Protein AF-A0A832GSF8-F1 (afdb_monomer_lite)

pLDDT: mean 83.6, std 15.14, range [38.72, 96.0]

Secondary structure (DSSP, 8-state):
--------TTS----SHHHHHHHHHHHHTT-EEEEEEETTTEEEEEEE-PPP--

Radius of gyration: 15.03 Å; chains: 1; bounding box: 35×23×40 Å

Structure (mmCIF, N/CA/C/O backbone):
data_AF-A0A832GSF8-F1
#
_entry.id   AF-A0A832GSF8-F1
#
loop_
_atom_site.group_PDB
_atom_site.id
_atom_site.type_symbol
_atom_site.label_atom_id
_atom_site.label_alt_id
_atom_site.label_comp_id
_atom_site.label_asym_id
_atom_site.label_entity_id
_atom_site.label_seq_id
_atom_site.pdbx_PDB_ins_code
_atom_site.Cartn_x
_atom_site.Cartn_y
_atom_site.Cartn_z
_atom_site.occupancy
_atom_site.B_iso_or_equiv
_atom_site.auth_seq_id
_atom_site.auth_comp_id
_atom_site.auth_asym_id
_atom_site.auth_atom_id
_atom_site.pdbx_PDB_model_num
ATOM 1 N N . GLU A 1 1 ? 18.555 14.194 -17.121 1.00 38.72 1 GLU A N 1
ATOM 2 C CA . GLU A 1 1 ? 18.174 12.811 -17.483 1.00 38.72 1 GLU A CA 1
ATOM 3 C C . GLU A 1 1 ? 16.696 12.618 -17.147 1.00 38.72 1 GLU A C 1
ATOM 5 O O . GLU A 1 1 ? 16.324 12.980 -16.035 1.00 38.72 1 GLU A O 1
ATOM 10 N N . PRO A 1 2 ? 15.819 12.187 -18.071 1.00 46.22 2 PRO A N 1
ATOM 11 C CA . PRO A 1 2 ? 14.408 11.992 -17.745 1.00 46.22 2 PRO A CA 1
ATOM 12 C C . PRO A 1 2 ? 14.243 10.723 -16.894 1.00 46.22 2 PRO A C 1
ATOM 14 O O . PRO A 1 2 ? 14.574 9.623 -17.330 1.00 46.22 2 PRO A O 1
ATOM 17 N N . GLY A 1 3 ? 13.781 10.904 -15.654 1.00 52.59 3 GLY A N 1
ATOM 18 C CA . GLY A 1 3 ? 13.553 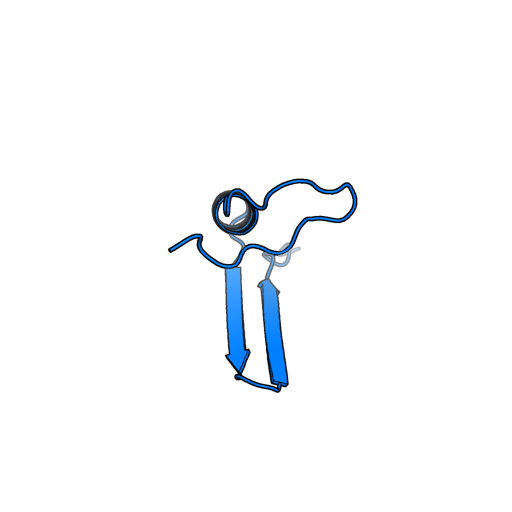9.833 -14.687 1.00 52.59 3 GLY A CA 1
ATOM 19 C C . GLY A 1 3 ? 12.534 8.818 -15.202 1.00 52.59 3 GLY A C 1
ATOM 20 O O . GLY A 1 3 ? 11.452 9.183 -15.657 1.00 52.59 3 GLY A O 1
ATOM 21 N N . ILE A 1 4 ? 12.910 7.544 -15.142 1.00 52.53 4 ILE A N 1
ATOM 22 C CA . ILE A 1 4 ? 12.155 6.399 -15.650 1.00 52.53 4 ILE A CA 1
ATOM 23 C C . ILE A 1 4 ? 10.815 6.288 -14.905 1.00 52.53 4 ILE A C 1
ATOM 25 O O . ILE A 1 4 ? 10.737 5.698 -13.833 1.00 52.53 4 ILE A O 1
ATOM 29 N N . SER A 1 5 ? 9.754 6.864 -15.464 1.00 60.62 5 SER A N 1
ATOM 30 C CA . SER A 1 5 ? 8.372 6.576 -15.071 1.00 60.62 5 SER A CA 1
ATOM 31 C C . SER A 1 5 ? 7.706 5.891 -16.254 1.00 60.62 5 SER A C 1
ATOM 33 O O . SER A 1 5 ? 7.600 6.482 -17.326 1.00 60.62 5 SER A O 1
ATOM 35 N N . SER A 1 6 ? 7.323 4.622 -16.092 1.00 66.44 6 SER A N 1
ATOM 36 C CA . SER A 1 6 ? 6.531 3.930 -17.116 1.00 66.44 6 SER A CA 1
ATOM 37 C C . SER A 1 6 ? 5.132 4.540 -17.171 1.00 66.44 6 SER A C 1
ATOM 39 O O . SER A 1 6 ? 4.575 4.906 -16.135 1.00 66.44 6 SER A O 1
ATOM 41 N N . LEU A 1 7 ? 4.597 4.675 -18.384 1.00 71.50 7 LEU A N 1
ATOM 42 C CA . LEU A 1 7 ? 3.252 5.192 -18.615 1.00 71.50 7 LEU A CA 1
ATOM 43 C C . LEU A 1 7 ? 2.212 4.263 -17.966 1.00 71.50 7 LEU A C 1
ATOM 45 O O . LEU A 1 7 ? 2.369 3.040 -17.989 1.00 71.50 7 LEU A O 1
ATOM 49 N N . GLY A 1 8 ? 1.173 4.849 -17.374 1.00 67.38 8 GLY A N 1
ATOM 50 C CA . GLY A 1 8 ? 0.026 4.138 -16.817 1.00 67.38 8 GLY A CA 1
ATOM 51 C C . GLY A 1 8 ? -0.847 3.489 -17.894 1.00 67.38 8 GLY A C 1
ATOM 52 O O . GLY A 1 8 ? -0.556 3.579 -19.087 1.00 67.38 8 GLY A O 1
ATOM 53 N N . THR A 1 9 ? -1.936 2.842 -17.471 1.00 74.31 9 THR A N 1
ATOM 54 C CA . THR A 1 9 ? -2.840 2.062 -18.338 1.00 74.31 9 THR A CA 1
ATOM 55 C C . THR A 1 9 ? -3.370 2.850 -19.543 1.00 74.31 9 THR A C 1
ATOM 57 O O . THR A 1 9 ? -3.527 2.260 -20.608 1.00 74.31 9 THR A O 1
ATOM 60 N N . ASP A 1 10 ? -3.586 4.163 -19.404 1.00 79.69 10 ASP A N 1
ATOM 61 C CA . ASP A 1 10 ? -4.045 5.055 -20.484 1.00 79.69 10 ASP A CA 1
ATOM 62 C C . ASP A 1 10 ? -2.949 6.022 -20.986 1.00 79.69 10 ASP A C 1
ATOM 64 O O . ASP A 1 10 ? -3.219 7.087 -21.530 1.00 79.69 10 ASP A O 1
ATOM 68 N N . GLY A 1 11 ? -1.669 5.700 -20.784 1.00 71.06 11 GLY A N 1
ATOM 69 C CA . GLY A 1 11 ? -0.584 6.617 -21.154 1.00 71.06 11 GLY A CA 1
ATOM 70 C C . GLY A 1 11 ? -0.343 7.736 -20.130 1.00 71.06 11 GLY A C 1
ATOM 71 O O . GLY A 1 11 ? 0.422 8.664 -20.384 1.00 71.06 11 GLY A O 1
ATOM 72 N N . GLU A 1 12 ? -0.987 7.665 -18.967 1.00 78.50 12 GLU A N 1
ATOM 73 C CA . GLU A 1 12 ? -0.888 8.677 -17.918 1.00 78.50 12 GLU A CA 1
ATOM 74 C C . GLU A 1 12 ? 0.486 8.631 -17.234 1.00 78.50 12 GLU A C 1
ATOM 76 O O . GLU A 1 12 ? 0.968 7.574 -16.822 1.00 78.50 12 GLU A O 1
ATOM 81 N N . GLY A 1 13 ? 1.134 9.785 -17.076 1.00 71.50 13 GLY A N 1
ATOM 82 C CA . GLY A 1 13 ? 2.382 9.879 -16.323 1.00 71.50 13 GLY A CA 1
ATOM 83 C C . GLY A 1 13 ? 2.154 9.644 -14.828 1.00 71.50 13 GLY A C 1
ATOM 84 O O . GLY A 1 13 ? 1.317 10.299 -14.207 1.00 71.50 13 GLY A O 1
ATOM 85 N N . GLY A 1 14 ? 2.929 8.742 -14.223 1.00 74.81 14 GLY A N 1
ATOM 86 C CA . GLY A 1 14 ? 2.906 8.539 -12.777 1.00 74.81 14 GLY A CA 1
ATOM 87 C C . GLY A 1 14 ? 3.414 9.776 -12.031 1.00 74.81 14 GLY A C 1
ATOM 88 O O . GLY A 1 14 ? 4.599 10.085 -12.070 1.00 74.81 14 GLY A O 1
ATOM 89 N N . THR A 1 15 ? 2.538 10.471 -11.305 1.00 83.56 15 THR A N 1
ATOM 90 C CA . THR A 1 15 ? 2.900 11.655 -10.496 1.00 83.56 15 THR A CA 1
ATOM 91 C C . THR A 1 15 ? 3.543 11.303 -9.150 1.00 83.56 15 THR A C 1
ATOM 93 O O . THR A 1 15 ? 3.946 12.190 -8.402 1.00 83.56 15 THR A O 1
ATOM 96 N N . GLY A 1 16 ? 3.600 10.013 -8.799 1.00 82.38 16 GLY A N 1
ATOM 97 C CA . GLY A 1 16 ? 4.107 9.534 -7.509 1.00 82.38 16 GLY A CA 1
ATOM 98 C C . GLY A 1 16 ? 3.169 9.782 -6.318 1.00 82.38 16 GLY A C 1
ATOM 99 O O . GLY A 1 16 ? 3.521 9.463 -5.186 1.00 82.38 16 GLY A O 1
ATOM 100 N N . LEU A 1 17 ? 1.962 10.311 -6.541 1.00 88.19 17 LEU A N 1
ATOM 101 C CA . LEU A 1 17 ? 1.034 10.687 -5.466 1.00 88.19 17 LEU A CA 1
ATOM 102 C C . LEU A 1 17 ? 0.277 9.501 -4.845 1.00 88.19 17 LEU A C 1
ATOM 104 O O . LEU A 1 17 ? -0.183 9.599 -3.708 1.00 88.19 17 LEU A O 1
ATOM 108 N N . GLY A 1 18 ? 0.152 8.379 -5.562 1.00 88.81 18 GLY A N 1
ATOM 109 C CA . GLY A 1 18 ? -0.715 7.261 -5.163 1.00 88.81 18 GLY A CA 1
ATOM 110 C C . GLY A 1 18 ? -0.361 6.645 -3.804 1.00 88.81 18 GLY A C 1
ATOM 111 O O . GLY A 1 18 ? -1.238 6.443 -2.961 1.00 88.81 18 GLY A O 1
ATOM 112 N N . LEU A 1 19 ? 0.928 6.397 -3.550 1.00 91.25 19 LEU A N 1
ATOM 113 C CA . LEU A 1 19 ? 1.377 5.817 -2.280 1.00 91.25 19 LEU A CA 1
ATOM 114 C C . LEU A 1 19 ? 1.208 6.804 -1.115 1.00 91.25 19 LEU A C 1
ATOM 116 O O . LEU A 1 19 ? 0.733 6.421 -0.048 1.00 91.25 19 LEU A O 1
ATOM 120 N N . SER A 1 20 ? 1.527 8.081 -1.336 1.00 90.56 20 SER A N 1
ATOM 121 C CA . SER A 1 20 ? 1.352 9.145 -0.341 1.00 90.56 20 SER A CA 1
ATOM 122 C C . SER A 1 20 ? -0.111 9.293 0.079 1.00 90.56 20 SER A C 1
ATOM 124 O O . SER A 1 20 ? -0.408 9.380 1.270 1.00 90.56 20 SER A O 1
ATOM 126 N N . LEU A 1 21 ? -1.035 9.244 -0.887 1.00 92.94 21 LEU A N 1
ATOM 127 C CA . LEU A 1 21 ? -2.473 9.291 -0.624 1.00 92.94 21 LEU A CA 1
ATOM 128 C C . LEU A 1 21 ? -2.941 8.065 0.173 1.00 92.94 21 LEU A C 1
ATOM 130 O O . LEU A 1 21 ? -3.730 8.189 1.108 1.00 92.94 21 LEU A O 1
ATOM 134 N N . SER A 1 22 ? -2.408 6.889 -0.163 1.00 93.88 22 SER A N 1
ATOM 135 C CA . SER A 1 22 ? -2.715 5.631 0.526 1.00 93.88 22 SER A CA 1
ATOM 136 C C . SER A 1 22 ? -2.269 5.658 1.993 1.00 93.88 22 SER A C 1
ATOM 138 O O . SER A 1 22 ? -3.008 5.221 2.874 1.00 93.88 22 SER A O 1
ATOM 140 N N . ILE A 1 23 ? -1.088 6.218 2.276 1.00 93.38 23 ILE A N 1
ATOM 141 C CA . ILE A 1 23 ? -0.575 6.397 3.643 1.00 93.38 23 ILE A CA 1
ATOM 142 C C . ILE A 1 23 ? -1.472 7.352 4.442 1.00 93.38 23 ILE A C 1
ATOM 144 O O . ILE A 1 23 ? -1.819 7.052 5.585 1.00 93.38 23 ILE A O 1
ATOM 148 N N . GLU A 1 24 ? -1.871 8.483 3.857 1.00 95.25 24 GLU A N 1
ATOM 149 C CA . GLU A 1 24 ? -2.775 9.440 4.510 1.00 95.25 24 GLU A CA 1
ATOM 150 C C . GLU A 1 24 ? -4.151 8.831 4.807 1.00 95.25 24 GLU A C 1
ATOM 152 O O . GLU A 1 24 ? -4.700 9.039 5.892 1.00 95.25 24 GLU A O 1
ATOM 157 N N . LEU A 1 25 ? -4.692 8.033 3.882 1.00 94.94 25 LEU A N 1
ATOM 158 C CA . LEU A 1 25 ? -5.941 7.304 4.094 1.00 94.94 25 LEU A CA 1
ATOM 159 C C . LEU A 1 25 ? -5.816 6.313 5.258 1.00 94.94 25 LEU A C 1
ATOM 161 O O . LEU A 1 25 ? -6.666 6.306 6.147 1.00 94.94 25 LEU A O 1
ATOM 165 N N . LEU A 1 26 ? -4.741 5.519 5.288 1.00 94.38 26 LEU A N 1
ATOM 166 C CA . LEU A 1 26 ? -4.512 4.529 6.343 1.00 94.38 26 LEU A CA 1
ATOM 167 C C . LEU A 1 26 ? -4.368 5.174 7.721 1.00 94.38 26 LEU A C 1
ATOM 169 O O . LEU A 1 26 ? -4.970 4.685 8.674 1.00 94.38 26 LEU A O 1
ATOM 173 N N . LYS A 1 27 ? -3.681 6.315 7.832 1.00 93.06 27 LYS A N 1
ATOM 174 C CA . LYS A 1 27 ? -3.605 7.069 9.096 1.00 93.06 27 LYS A CA 1
ATOM 175 C C . LYS A 1 27 ? -4.985 7.472 9.619 1.00 93.06 27 LYS A C 1
ATOM 177 O O . LYS A 1 27 ? -5.235 7.354 10.815 1.00 93.06 27 LYS A O 1
ATOM 182 N N . LYS A 1 28 ? -5.891 7.929 8.743 1.00 94.62 28 LYS A N 1
ATOM 183 C CA . LYS A 1 28 ? -7.249 8.356 9.136 1.00 94.62 28 LYS A CA 1
ATOM 184 C C . LYS A 1 28 ? -8.083 7.206 9.696 1.00 94.62 28 LYS A C 1
ATOM 186 O O . LYS A 1 28 ? -8.868 7.424 10.612 1.00 94.62 28 LYS A O 1
ATOM 191 N N . VAL A 1 29 ? -7.897 5.998 9.170 1.00 93.88 29 VAL A N 1
ATOM 192 C CA . VAL A 1 29 ? -8.628 4.799 9.607 1.00 93.88 29 VAL A CA 1
ATOM 193 C C . VAL A 1 29 ? -7.869 3.979 10.653 1.00 93.88 29 VAL A C 1
ATOM 195 O O . VAL A 1 29 ? -8.246 2.843 10.903 1.00 93.88 29 VAL A O 1
ATOM 198 N N . ASN A 1 30 ? -6.800 4.517 11.260 1.00 92.75 30 ASN A N 1
ATOM 199 C CA . ASN A 1 30 ? -5.919 3.777 12.182 1.00 92.75 30 ASN A CA 1
ATOM 200 C C . ASN A 1 30 ? -5.398 2.444 11.593 1.00 92.75 30 ASN A C 1
ATOM 202 O O . ASN A 1 30 ? -5.175 1.467 12.305 1.00 92.75 30 ASN A O 1
ATOM 206 N N . GLY A 1 31 ? -5.208 2.403 10.274 1.00 92.44 31 GLY A N 1
ATOM 207 C CA . GLY A 1 31 ? -4.588 1.294 9.561 1.00 92.44 31 GLY A CA 1
ATOM 208 C C . GLY A 1 31 ? -3.063 1.412 9.499 1.00 92.44 31 GLY A C 1
ATOM 209 O O . GLY A 1 31 ? -2.474 2.446 9.821 1.00 92.44 31 GLY A O 1
ATOM 210 N N 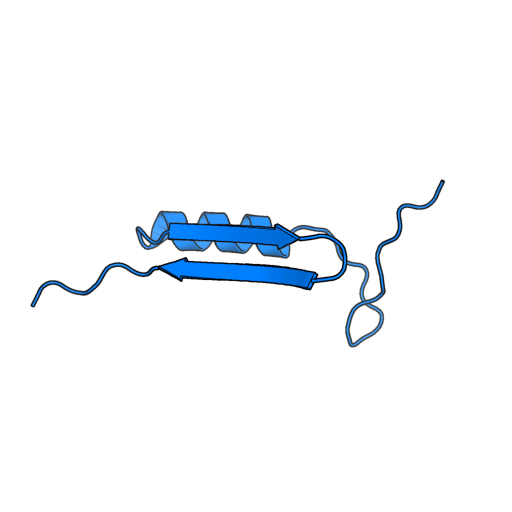. LYS A 1 32 ? -2.410 0.346 9.036 1.00 93.19 32 LYS A N 1
ATOM 211 C CA . LYS A 1 32 ? -0.952 0.251 8.863 1.00 93.19 32 LYS A CA 1
ATOM 212 C C . LYS A 1 32 ? -0.614 -0.241 7.452 1.00 93.19 32 LYS A C 1
ATOM 214 O O . LYS A 1 32 ? -1.307 -1.095 6.908 1.00 93.19 32 LYS A O 1
ATOM 219 N N . LEU A 1 33 ? 0.476 0.270 6.881 1.00 93.88 33 LEU A N 1
ATOM 220 C CA . LEU A 1 33 ? 1.069 -0.203 5.626 1.00 93.88 33 LEU A CA 1
ATOM 221 C C . LEU A 1 33 ? 2.479 -0.733 5.896 1.00 93.88 33 LEU A C 1
ATOM 223 O O . LEU A 1 33 ? 3.267 -0.052 6.549 1.00 93.88 33 LEU A O 1
ATOM 227 N N . GLU A 1 34 ? 2.819 -1.897 5.354 1.00 94.94 34 GLU A N 1
ATOM 228 C CA . GLU A 1 34 ? 4.198 -2.383 5.269 1.00 94.94 34 GLU A CA 1
ATOM 229 C C . GLU A 1 34 ? 4.570 -2.646 3.817 1.00 94.94 34 GLU A C 1
ATOM 231 O O . GLU A 1 34 ? 3.834 -3.307 3.086 1.00 94.94 34 GLU A O 1
ATOM 236 N N . LEU A 1 35 ? 5.722 -2.126 3.400 1.00 94.12 35 LEU A N 1
ATOM 237 C CA . LEU A 1 35 ? 6.255 -2.326 2.062 1.00 94.12 35 LEU A CA 1
ATOM 238 C C . LEU A 1 35 ? 7.566 -3.101 2.161 1.00 94.12 35 LEU A C 1
ATOM 240 O O . LEU A 1 35 ? 8.479 -2.709 2.882 1.00 94.12 35 LEU A O 1
ATOM 244 N N . THR A 1 36 ? 7.660 -4.180 1.403 1.00 95.12 36 THR A N 1
ATOM 245 C CA . THR A 1 36 ? 8.865 -5.001 1.268 1.00 95.12 36 THR A CA 1
ATOM 246 C C 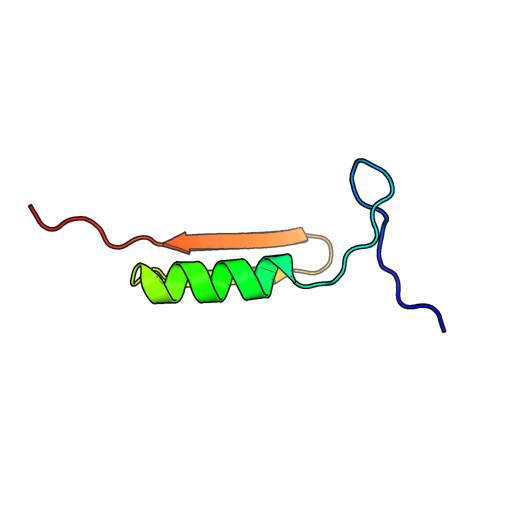. THR A 1 36 ? 9.141 -5.163 -0.211 1.00 95.12 36 THR A C 1
ATOM 248 O O . THR A 1 36 ? 8.266 -5.610 -0.944 1.00 95.12 36 THR A O 1
ATOM 251 N N . SER A 1 37 ? 10.325 -4.771 -0.666 1.00 91.56 37 SER A N 1
ATOM 252 C CA . SER A 1 37 ? 10.727 -4.889 -2.066 1.00 91.56 37 SER A CA 1
ATOM 253 C C . SER A 1 37 ? 12.068 -5.591 -2.138 1.00 91.56 37 SER A C 1
ATOM 255 O O . SER A 1 37 ? 12.964 -5.289 -1.350 1.00 91.56 37 SER A O 1
ATOM 257 N N . GLU A 1 38 ? 12.192 -6.525 -3.070 1.00 96.00 38 GLU A N 1
ATOM 258 C CA . GLU A 1 38 ? 13.437 -7.211 -3.376 1.00 96.00 38 GLU A CA 1
ATOM 259 C C . GLU A 1 38 ? 13.696 -7.098 -4.880 1.00 96.00 38 GLU A C 1
ATOM 261 O O . GLU A 1 38 ? 12.848 -7.436 -5.711 1.00 96.00 38 GLU A O 1
ATOM 266 N N . TYR A 1 39 ? 14.874 -6.587 -5.244 1.00 92.38 39 TYR A N 1
ATOM 267 C CA . TYR A 1 39 ? 15.245 -6.410 -6.645 1.00 92.38 39 TYR A CA 1
ATOM 268 C C . TYR A 1 39 ? 15.212 -7.757 -7.379 1.00 92.38 39 TYR A C 1
ATOM 270 O O . TYR A 1 39 ? 15.824 -8.726 -6.941 1.00 92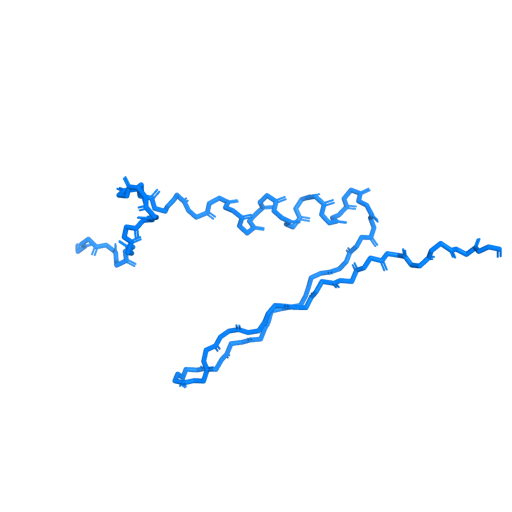.38 39 TYR A O 1
ATOM 278 N N . GLY A 1 40 ? 14.486 -7.822 -8.496 1.00 94.94 40 GLY A N 1
ATOM 279 C CA . GLY A 1 40 ? 14.278 -9.061 -9.253 1.00 94.94 40 GLY A CA 1
ATOM 280 C C . GLY A 1 40 ? 13.181 -9.989 -8.710 1.00 94.94 40 GLY A C 1
ATOM 281 O O . GLY 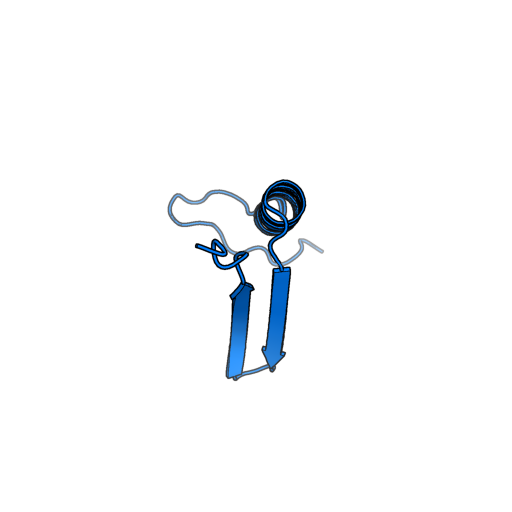A 1 40 ? 12.701 -10.824 -9.468 1.00 94.94 40 GLY A O 1
ATOM 282 N N . ASN A 1 41 ? 12.726 -9.812 -7.464 1.00 93.44 41 ASN A N 1
ATOM 283 C CA . ASN A 1 41 ? 11.592 -10.544 -6.872 1.00 93.44 41 ASN A CA 1
ATOM 284 C C . ASN A 1 41 ? 10.295 -9.712 -6.842 1.00 93.44 41 ASN A C 1
ATOM 286 O O . ASN A 1 41 ? 9.196 -10.250 -6.722 1.00 93.44 41 ASN A O 1
ATOM 290 N N . GLY A 1 42 ? 10.416 -8.392 -6.991 1.00 93.94 42 GLY A N 1
ATOM 291 C CA . GLY A 1 42 ? 9.294 -7.461 -7.026 1.00 93.94 42 GLY A CA 1
ATOM 292 C C . GLY A 1 42 ? 9.010 -6.821 -5.670 1.00 93.94 42 GLY A C 1
ATOM 293 O O . GLY A 1 42 ? 9.865 -6.757 -4.788 1.00 93.94 42 GLY A O 1
ATOM 294 N N . THR A 1 43 ? 7.79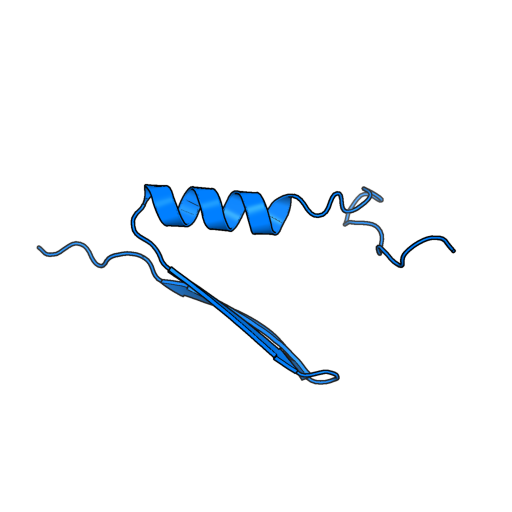5 -6.299 -5.514 1.00 93.50 43 THR A N 1
ATOM 295 C CA . THR A 1 43 ? 7.385 -5.529 -4.333 1.00 93.50 43 THR A CA 1
ATOM 296 C C . THR A 1 43 ? 6.101 -6.099 -3.754 1.00 93.50 43 THR A C 1
ATOM 298 O O . THR A 1 43 ? 5.107 -6.256 -4.454 1.00 93.50 43 THR A O 1
ATOM 301 N N . THR A 1 44 ? 6.114 -6.366 -2.453 1.00 95.81 44 THR A N 1
ATOM 302 C CA . THR A 1 44 ? 4.962 -6.785 -1.657 1.00 95.81 44 THR A CA 1
ATOM 303 C C . THR A 1 44 ? 4.530 -5.643 -0.743 1.00 95.81 44 THR A C 1
ATOM 305 O O . THR A 1 44 ? 5.320 -5.171 0.078 1.00 95.81 44 THR A O 1
ATOM 308 N N . ALA A 1 45 ? 3.266 -5.237 -0.851 1.00 94.94 45 ALA A N 1
ATOM 309 C CA . ALA A 1 45 ? 2.624 -4.288 0.052 1.00 94.94 45 ALA A CA 1
ATOM 310 C C . ALA A 1 45 ? 1.594 -5.020 0.926 1.00 94.94 45 ALA A C 1
ATOM 312 O O . ALA A 1 45 ? 0.693 -5.678 0.407 1.00 94.94 45 ALA A O 1
ATOM 313 N N . LYS A 1 46 ? 1.721 -4.910 2.249 1.00 95.69 46 LYS A N 1
ATOM 314 C CA . LYS A 1 46 ? 0.778 -5.457 3.230 1.00 95.69 46 LYS A CA 1
ATOM 315 C C . LYS A 1 46 ? 0.011 -4.316 3.875 1.00 95.69 46 LYS A C 1
ATOM 317 O O . LYS A 1 46 ? 0.613 -3.400 4.431 1.00 95.69 46 LYS A O 1
ATOM 322 N N . VAL A 1 47 ? -1.312 -4.384 3.806 1.00 95.19 47 VAL A N 1
ATOM 323 C CA . VAL A 1 47 ? -2.213 -3.385 4.381 1.00 95.19 47 VAL A CA 1
ATOM 324 C C . VAL A 1 47 ? -2.961 -4.024 5.540 1.00 95.19 47 VAL A C 1
ATOM 326 O O . VAL A 1 47 ? -3.560 -5.085 5.382 1.00 95.19 47 VAL A O 1
ATOM 329 N N . TYR A 1 48 ? -2.920 -3.379 6.697 1.00 93.38 48 TYR A N 1
ATOM 330 C CA . TYR A 1 48 ? -3.593 -3.818 7.908 1.00 93.38 48 TYR A CA 1
ATOM 331 C C . TYR A 1 48 ? -4.657 -2.792 8.265 1.00 93.38 48 TYR A C 1
ATOM 333 O O . TYR A 1 48 ? -4.371 -1.599 8.369 1.00 93.38 48 TYR A O 1
ATOM 341 N N . PHE A 1 49 ? -5.872 -3.271 8.478 1.00 92.81 49 PHE A N 1
ATOM 342 C CA . PHE A 1 49 ? -6.976 -2.470 8.983 1.00 92.81 49 PHE A CA 1
ATOM 343 C C . PHE A 1 49 ? -7.224 -2.847 10.444 1.00 92.81 49 PHE A C 1
ATOM 345 O O . PHE A 1 49 ? -6.963 -3.998 10.814 1.00 92.81 49 PHE A O 1
ATOM 352 N N . PRO A 1 50 ? -7.691 -1.912 11.285 1.00 89.94 50 PRO A N 1
ATOM 353 C CA . PRO A 1 50 ? -8.110 -2.269 12.630 1.00 89.94 50 PRO A CA 1
ATOM 354 C C . PRO A 1 50 ? -9.229 -3.309 12.537 1.00 89.94 50 PRO A C 1
ATOM 356 O O . PRO A 1 50 ? -10.197 -3.131 11.798 1.00 89.94 50 PRO A O 1
ATOM 359 N N . SER A 1 51 ? -9.086 -4.411 13.266 1.00 83.94 51 SER A N 1
ATOM 360 C CA . SER A 1 51 ? -10.193 -5.339 13.465 1.00 83.94 51 SER A CA 1
ATOM 361 C C . SER A 1 51 ? -11.205 -4.667 14.382 1.00 83.94 51 SER A C 1
ATOM 363 O O . SER A 1 51 ? -10.838 -4.227 15.473 1.00 83.94 51 SER A O 1
ATOM 365 N N . GLU A 1 52 ? -12.458 -4.580 13.948 1.00 76.88 52 GLU A N 1
ATOM 366 C CA . GLU A 1 52 ? -13.542 -4.113 14.803 1.00 76.88 52 GLU A CA 1
ATOM 367 C C . GLU A 1 52 ? -13.615 -5.026 16.034 1.00 76.88 52 GLU A C 1
ATOM 369 O O . GLU A 1 52 ? -13.791 -6.241 15.919 1.00 76.88 52 GLU A O 1
ATOM 374 N N . ASN A 1 53 ? -13.372 -4.450 17.211 1.00 58.69 53 ASN A N 1
ATOM 375 C CA . ASN A 1 53 ? -13.520 -5.162 18.468 1.00 58.69 53 ASN A CA 1
ATOM 376 C C . ASN A 1 53 ? -15.021 -5.205 18.758 1.00 58.69 53 ASN A C 1
ATOM 378 O O . ASN A 1 53 ? -15.584 -4.213 19.220 1.00 58.69 53 ASN A O 1
ATOM 382 N N . SER A 1 54 ? -15.662 -6.317 18.399 1.00 48.19 54 SER A N 1
ATOM 383 C CA . SER A 1 54 ? -17.041 -6.593 18.801 1.00 48.19 54 SER A CA 1
ATOM 384 C C . SER A 1 54 ? -17.173 -6.766 20.313 1.00 48.19 54 SER A C 1
ATOM 386 O O . SER A 1 54 ? -16.144 -7.021 20.988 1.00 48.19 54 SER A O 1
#

Foldseek 3Di:
DDDDFDAPPVRHGDPVCVVVVVVVVCVVQVKDWDWDQDVVVGIDIDIGGDDPPD

Sequence (54 aa):
EPGISSLGTDGEGGTGLGLSLSIELLKKVNGKLELTSEYGNGTTAKVYFPSENS